Protein AF-A0A416U3C3-F1 (afdb_monomer_lite)

Foldseek 3Di:
DDDDDPVLVVLVVQVPDPDHDDDDDDDDPPPCPVVSVVVSQVPDPDDDDDDCVVPVVCCVVVDD

Secondary structure (DSSP, 8-state):
-----HHHHHHHHHHHSSS-PPP----STTSSHHHHHHHHHTTSS------TTT-GGGGGGG--

Sequence (64 aa):
MYYNRLIDTYLAEWASRSSHKPVLLRGARQVGKSTAVRHLGERFENYVKINFEKHPEYKVLCRN

pLDDT: mean 93.16, std 5.75, range [56.44, 97.12]

Radius of gyration: 13.38 Å; chains: 1; bounding box: 30×28×28 Å

Structure (mmCIF, N/CA/C/O backbone):
data_AF-A0A416U3C3-F1
#
_entry.id   AF-A0A416U3C3-F1
#
loop_
_atom_site.group_PDB
_atom_site.id
_atom_site.type_symbol
_atom_site.label_atom_id
_atom_site.label_alt_id
_atom_site.label_comp_id
_atom_site.label_asym_id
_atom_site.label_entity_id
_atom_site.label_seq_id
_atom_site.pdbx_PDB_ins_code
_atom_site.Cartn_x
_atom_site.Cartn_y
_atom_site.Cartn_z
_atom_site.occupancy
_atom_site.B_iso_or_equiv
_atom_site.auth_seq_id
_atom_site.auth_comp_id
_atom_site.auth_asym_id
_atom_site.auth_atom_id
_atom_site.pdbx_PDB_model_num
ATOM 1 N N . MET A 1 1 ? 13.834 5.305 5.922 1.00 83.00 1 MET A N 1
ATOM 2 C CA . MET A 1 1 ? 13.057 6.395 6.548 1.00 83.00 1 MET A CA 1
ATOM 3 C C . MET A 1 1 ? 11.819 6.665 5.702 1.00 83.00 1 MET A C 1
ATOM 5 O O . MET A 1 1 ? 11.950 6.769 4.486 1.00 83.00 1 MET A O 1
ATOM 9 N N . TYR A 1 2 ? 10.632 6.687 6.312 1.00 92.31 2 TYR A N 1
ATOM 10 C CA . TYR A 1 2 ? 9.384 7.073 5.649 1.00 92.31 2 TYR A CA 1
ATOM 11 C C . TYR A 1 2 ? 9.075 8.537 5.982 1.00 92.31 2 TYR A C 1
ATOM 13 O O . TYR A 1 2 ? 9.319 8.966 7.105 1.00 92.31 2 TYR A O 1
ATOM 21 N N . TYR A 1 3 ? 8.563 9.290 5.011 1.00 92.69 3 TYR A N 1
ATOM 22 C CA . TYR A 1 3 ? 8.104 10.663 5.212 1.00 92.69 3 TYR A CA 1
ATOM 23 C C . TYR A 1 3 ? 6.590 10.678 5.093 1.00 92.69 3 TYR A C 1
ATOM 25 O O . TYR A 1 3 ? 6.076 10.196 4.080 1.00 92.69 3 TYR A O 1
ATOM 33 N N . ASN A 1 4 ? 5.915 11.238 6.095 1.00 93.81 4 ASN A N 1
ATOM 34 C CA . ASN A 1 4 ? 4.464 11.382 6.093 1.00 93.81 4 ASN A CA 1
ATOM 35 C C . ASN A 1 4 ? 4.020 12.238 4.907 1.00 93.81 4 ASN A C 1
ATOM 37 O O . ASN A 1 4 ? 4.609 13.282 4.613 1.00 93.81 4 ASN A O 1
ATOM 41 N N . ARG A 1 5 ? 2.983 11.777 4.213 1.00 94.31 5 ARG A N 1
ATOM 42 C CA . ARG A 1 5 ? 2.412 12.425 3.033 1.00 94.31 5 ARG A CA 1
ATOM 43 C C . ARG A 1 5 ? 0.934 12.681 3.259 1.00 94.31 5 ARG A C 1
ATOM 45 O O . ARG A 1 5 ? 0.255 11.914 3.928 1.00 94.31 5 ARG A O 1
ATOM 52 N N . LEU A 1 6 ? 0.408 13.694 2.577 1.00 95.00 6 LEU A N 1
ATOM 53 C CA . LEU A 1 6 ? -1.024 13.995 2.583 1.00 95.00 6 LEU A CA 1
ATOM 54 C C . LEU A 1 6 ? -1.891 12.780 2.180 1.00 95.00 6 LEU A C 1
ATOM 56 O O . LEU A 1 6 ? -2.975 12.587 2.716 1.00 95.00 6 LEU A O 1
ATOM 60 N N . ILE A 1 7 ? -1.400 11.933 1.264 1.00 95.62 7 ILE A N 1
ATOM 61 C CA . ILE A 1 7 ? -2.122 10.733 0.808 1.00 95.62 7 ILE A CA 1
ATOM 62 C C . ILE A 1 7 ? -2.327 9.685 1.913 1.00 95.62 7 ILE A C 1
ATOM 64 O O . ILE A 1 7 ? -3.240 8.869 1.808 1.00 95.62 7 ILE A O 1
ATOM 68 N N . ASP A 1 8 ? -1.522 9.713 2.976 1.00 96.94 8 ASP A N 1
ATOM 69 C CA . ASP A 1 8 ? -1.556 8.699 4.032 1.00 96.94 8 ASP A CA 1
ATOM 70 C C . ASP A 1 8 ? -2.855 8.774 4.835 1.00 96.94 8 ASP A C 1
ATOM 72 O O . ASP A 1 8 ? -3.431 7.736 5.159 1.00 96.94 8 ASP A O 1
ATOM 76 N N . THR A 1 9 ? -3.370 9.985 5.068 1.00 97.12 9 THR A N 1
ATOM 77 C CA . THR A 1 9 ? -4.673 10.200 5.711 1.00 97.12 9 THR A CA 1
ATOM 78 C C . THR A 1 9 ? -5.798 9.588 4.880 1.00 97.12 9 THR A C 1
ATOM 80 O O . THR A 1 9 ? -6.567 8.781 5.394 1.00 97.12 9 THR A O 1
ATOM 83 N N . TYR A 1 10 ? -5.841 9.867 3.575 1.00 96.62 10 TYR A N 1
ATOM 84 C CA . TYR A 1 10 ? -6.873 9.318 2.687 1.00 96.62 10 TYR A CA 1
ATOM 85 C C . TYR A 1 10 ? -6.803 7.791 2.564 1.00 96.62 10 TYR A C 1
ATOM 87 O O . TYR A 1 10 ? -7.828 7.119 2.467 1.00 96.62 10 TYR A O 1
ATOM 95 N N . LEU A 1 11 ? -5.594 7.225 2.566 1.00 97.12 11 LEU A N 1
ATOM 96 C CA . LEU A 1 11 ? -5.387 5.778 2.531 1.00 97.12 11 LEU A CA 1
ATOM 97 C C . LEU A 1 11 ? -5.809 5.105 3.842 1.00 97.12 11 LEU A C 1
ATOM 99 O O . LEU A 1 11 ? -6.411 4.032 3.805 1.00 97.12 11 LEU A O 1
ATOM 103 N N . ALA A 1 12 ? -5.534 5.738 4.984 1.00 96.81 12 ALA A N 1
ATOM 104 C CA . ALA A 1 12 ? -5.983 5.270 6.290 1.00 96.81 12 ALA A CA 1
ATOM 105 C C . ALA A 1 12 ? -7.512 5.322 6.423 1.00 96.81 12 ALA A C 1
ATOM 107 O O . ALA A 1 12 ? -8.110 4.363 6.903 1.00 96.81 12 ALA A O 1
ATOM 108 N N . GLU A 1 13 ? -8.139 6.407 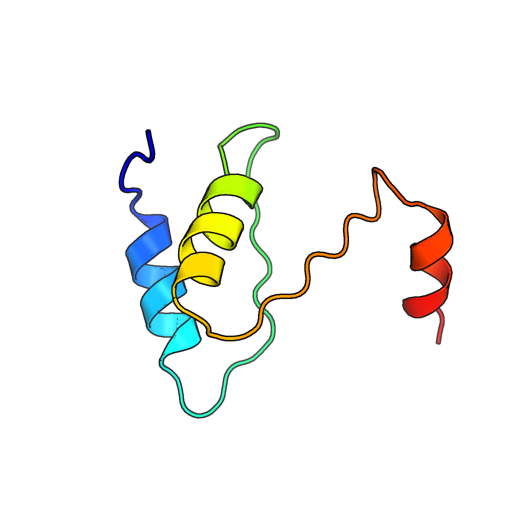5.965 1.00 96.44 13 GLU A N 1
ATOM 109 C CA . GLU A 1 13 ? -9.598 6.543 5.918 1.00 96.44 13 GLU A CA 1
ATOM 110 C C . GLU A 1 13 ? -10.236 5.517 4.984 1.00 96.44 13 GLU A C 1
ATOM 112 O O . GLU A 1 13 ? -11.255 4.924 5.319 1.00 96.44 13 GLU A O 1
ATOM 117 N N . TRP A 1 14 ? -9.648 5.267 3.812 1.00 96.81 14 TRP A N 1
ATOM 118 C CA . TRP A 1 14 ? -10.136 4.219 2.919 1.00 96.81 14 TRP A CA 1
ATOM 119 C C . TRP A 1 14 ? -10.081 2.836 3.584 1.00 96.81 14 TRP A C 1
ATOM 121 O O . TRP A 1 14 ? -11.068 2.101 3.532 1.00 96.81 14 TRP A O 1
ATOM 131 N N . ALA A 1 15 ? -8.961 2.514 4.234 1.00 95.62 15 ALA A N 1
ATOM 132 C CA . ALA A 1 15 ? -8.741 1.232 4.896 1.00 95.62 15 ALA A CA 1
ATOM 133 C C . ALA A 1 15 ? -9.647 0.998 6.117 1.00 95.62 15 ALA A C 1
ATOM 135 O O . ALA A 1 15 ? -9.896 -0.150 6.471 1.00 95.62 15 ALA A O 1
ATOM 136 N N . SER A 1 16 ? -10.131 2.057 6.773 1.00 95.44 16 SER A N 1
ATOM 137 C CA . SER A 1 16 ? -10.979 1.941 7.967 1.00 95.44 16 SER A CA 1
ATOM 138 C C . SER A 1 16 ? -12.469 1.755 7.661 1.00 95.44 16 SER A C 1
ATOM 140 O O . SER A 1 16 ? -13.258 1.497 8.571 1.00 95.44 16 SER A O 1
ATOM 142 N N . ARG A 1 17 ? -12.890 1.880 6.396 1.00 96.31 17 ARG A N 1
ATOM 143 C CA . ARG A 1 17 ? -14.299 1.728 6.007 1.00 96.31 17 ARG A CA 1
ATOM 144 C C . ARG A 1 17 ? -14.721 0.261 6.058 1.00 96.31 17 ARG A C 1
ATOM 146 O O . ARG A 1 17 ? -14.072 -0.592 5.467 1.00 96.31 17 ARG A O 1
ATOM 153 N N . SER A 1 18 ? -15.885 -0.004 6.653 1.00 94.19 18 SER A N 1
ATOM 154 C CA . SER A 1 18 ? -16.501 -1.343 6.705 1.00 94.19 18 SER A CA 1
ATOM 155 C C . SER A 1 18 ? -16.776 -1.950 5.325 1.00 94.19 18 SER A C 1
ATOM 157 O O . SER A 1 18 ? -16.808 -3.167 5.168 1.00 94.19 18 SER A O 1
ATOM 159 N N . SER A 1 19 ? -16.970 -1.103 4.314 1.00 93.56 19 SER A N 1
ATOM 160 C CA . SER A 1 19 ? -17.029 -1.482 2.908 1.00 93.56 19 SER A CA 1
ATOM 161 C C . SER A 1 19 ? -16.323 -0.424 2.073 1.00 93.56 19 SER A C 1
ATOM 163 O O . SER A 1 19 ? -16.595 0.778 2.195 1.00 93.56 19 SER A O 1
ATOM 165 N N . HIS A 1 20 ? -15.412 -0.868 1.212 1.00 89.25 20 HIS A N 1
ATOM 166 C CA . HIS A 1 20 ? -14.638 0.014 0.358 1.00 89.25 20 HIS A CA 1
ATOM 167 C C . HIS A 1 20 ? -14.460 -0.563 -1.048 1.00 89.25 20 HIS A C 1
ATOM 169 O O . HIS A 1 20 ? -14.143 -1.736 -1.247 1.00 89.25 20 HIS A O 1
ATOM 175 N N . LYS A 1 21 ? -14.642 0.294 -2.055 1.00 93.88 21 LYS A N 1
ATOM 176 C CA . LYS A 1 21 ? -14.312 -0.038 -3.444 1.00 93.88 21 LYS A CA 1
ATOM 177 C C . LYS A 1 21 ? -12.786 -0.040 -3.636 1.00 93.88 21 LYS A C 1
ATOM 179 O O . LYS A 1 21 ? -12.087 0.627 -2.865 1.00 93.88 21 LYS A O 1
ATOM 184 N N . PRO A 1 22 ? -12.261 -0.738 -4.659 1.00 94.00 22 PRO A N 1
ATOM 185 C CA . PRO A 1 22 ? -10.851 -0.639 -5.027 1.00 94.00 22 PRO A CA 1
ATOM 186 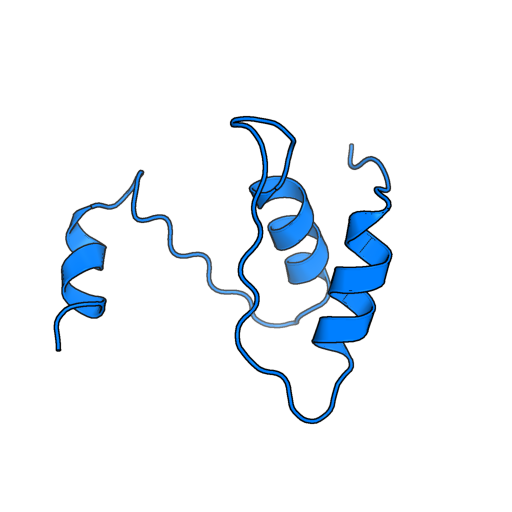C C . PRO A 1 22 ? -10.420 0.817 -5.268 1.00 94.00 22 PRO A C 1
ATOM 188 O O . PRO A 1 22 ? -11.175 1.596 -5.853 1.00 94.00 22 PRO A O 1
ATOM 191 N N . VAL A 1 23 ? -9.202 1.181 -4.845 1.00 94.19 23 VAL A N 1
ATOM 192 C CA . VAL A 1 23 ? -8.638 2.531 -5.044 1.00 94.19 23 VAL A CA 1
ATOM 193 C C . VAL A 1 23 ? -7.657 2.531 -6.199 1.00 94.19 23 VAL A C 1
ATOM 195 O O . VAL A 1 23 ? -6.728 1.726 -6.246 1.00 94.19 23 VAL A O 1
ATOM 198 N N . LEU A 1 24 ? -7.812 3.502 -7.096 1.00 94.81 24 LEU A N 1
ATOM 199 C CA . LEU A 1 24 ? -6.845 3.779 -8.148 1.00 94.81 24 LEU A CA 1
ATOM 200 C C . LEU A 1 24 ? -5.970 4.980 -7.765 1.00 94.81 24 LEU A C 1
ATOM 202 O O . LEU A 1 24 ? -6.425 6.121 -7.788 1.00 94.81 24 LEU A O 1
ATOM 206 N N . LEU A 1 25 ? -4.693 4.739 -7.461 1.00 94.38 25 LEU A N 1
ATOM 207 C CA . LEU A 1 25 ? -3.737 5.807 -7.156 1.00 94.38 25 LEU A CA 1
ATOM 208 C C . LEU A 1 25 ? -3.073 6.316 -8.443 1.00 94.38 25 LEU A C 1
ATOM 210 O O . LEU A 1 25 ? -2.278 5.616 -9.076 1.00 94.38 25 LEU A O 1
ATOM 214 N N . ARG A 1 26 ? -3.364 7.564 -8.820 1.00 93.75 26 ARG A N 1
ATOM 215 C CA . ARG A 1 26 ? -2.819 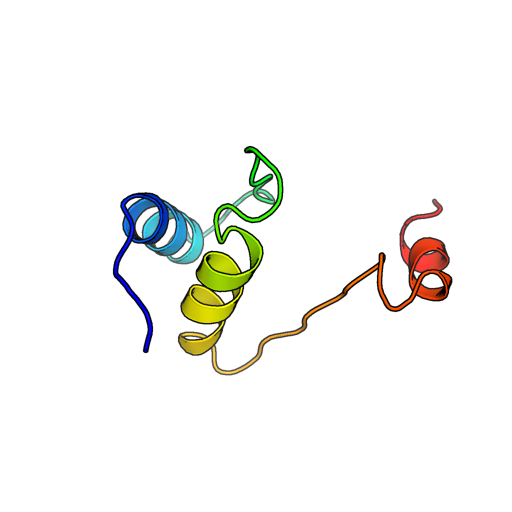8.230 -10.017 1.00 93.75 26 ARG A CA 1
ATOM 216 C C . ARG A 1 26 ? -1.767 9.276 -9.642 1.00 93.75 26 ARG A C 1
ATOM 218 O O . ARG A 1 26 ? -1.703 9.733 -8.508 1.00 93.75 26 ARG A O 1
ATOM 225 N N . GLY A 1 27 ? -0.909 9.628 -10.599 1.00 91.56 27 GLY A N 1
ATOM 226 C CA . GLY A 1 27 ? 0.127 10.655 -10.443 1.00 91.56 27 GLY A CA 1
ATOM 227 C C . GLY A 1 27 ? 1.393 10.332 -11.236 1.00 91.56 27 GLY A C 1
ATOM 228 O O . GLY A 1 27 ? 1.550 9.205 -11.718 1.00 91.56 27 GLY A O 1
ATOM 229 N N . ALA A 1 28 ? 2.315 11.293 -11.332 1.00 93.88 28 ALA A N 1
ATOM 230 C CA . ALA A 1 28 ? 3.554 11.162 -12.105 1.00 93.88 28 ALA A CA 1
ATOM 231 C C . ALA A 1 28 ? 4.406 9.947 -11.684 1.00 93.88 28 ALA A C 1
ATOM 233 O O . ALA A 1 28 ? 4.291 9.430 -10.565 1.00 93.88 28 ALA A O 1
ATOM 234 N N . ARG A 1 29 ? 5.245 9.431 -12.593 1.00 91.06 29 ARG A N 1
ATOM 235 C CA . ARG A 1 29 ? 6.168 8.324 -12.277 1.00 91.06 29 ARG A CA 1
ATOM 236 C C . ARG A 1 29 ? 7.095 8.741 -11.122 1.00 91.06 29 ARG A C 1
ATOM 238 O O . ARG A 1 29 ? 7.412 9.911 -10.976 1.00 91.06 29 ARG A O 1
ATOM 245 N N . GLN A 1 30 ? 7.470 7.778 -10.275 1.00 89.44 30 GLN A N 1
ATOM 246 C CA . GLN A 1 30 ? 8.446 7.951 -9.182 1.00 89.44 30 GLN A CA 1
ATOM 247 C C . GLN A 1 30 ? 8.065 8.904 -8.024 1.00 89.44 30 GLN A C 1
ATOM 249 O O . GLN A 1 30 ? 8.859 9.087 -7.113 1.00 89.44 30 GLN A O 1
ATOM 254 N N . VAL A 1 31 ? 6.824 9.395 -7.938 1.00 92.44 31 VAL A N 1
ATOM 255 C CA . VAL A 1 31 ? 6.368 10.267 -6.822 1.00 92.44 31 VAL A CA 1
ATOM 256 C C . VAL A 1 31 ? 6.075 9.544 -5.493 1.00 92.44 31 VAL A C 1
ATOM 258 O O . VAL A 1 31 ? 5.467 10.105 -4.589 1.00 92.44 31 VAL A O 1
ATOM 261 N N . GLY A 1 32 ? 6.455 8.270 -5.362 1.00 93.44 32 GLY A N 1
ATOM 262 C CA . GLY A 1 32 ? 6.290 7.517 -4.110 1.00 93.44 32 GLY A CA 1
ATOM 263 C C . GLY A 1 32 ? 4.930 6.840 -3.895 1.00 93.44 32 GLY A C 1
ATOM 264 O O . GLY A 1 32 ? 4.669 6.378 -2.789 1.00 93.44 32 GLY A O 1
ATOM 265 N N . LYS A 1 33 ? 4.091 6.698 -4.933 1.00 95.31 33 LYS A N 1
ATOM 266 C CA . LYS A 1 33 ? 2.782 6.007 -4.837 1.00 95.31 33 LYS A CA 1
ATOM 267 C C . LYS A 1 33 ? 2.899 4.593 -4.252 1.00 95.31 33 LYS A C 1
ATOM 269 O O . LYS A 1 33 ? 2.248 4.273 -3.266 1.00 95.31 33 LYS A O 1
ATOM 274 N N . SER A 1 34 ? 3.785 3.766 -4.813 1.00 95.25 34 SER A N 1
ATOM 275 C CA . SER A 1 34 ? 4.011 2.396 -4.330 1.00 95.25 34 SER A CA 1
ATOM 276 C C . SER A 1 34 ? 4.578 2.358 -2.908 1.00 95.25 34 SER A C 1
ATOM 278 O O . SER A 1 34 ? 4.350 1.397 -2.180 1.00 95.25 34 SER A O 1
ATOM 280 N N . THR A 1 35 ? 5.319 3.396 -2.510 1.00 95.81 35 THR A N 1
ATOM 281 C CA . THR A 1 35 ? 5.871 3.531 -1.157 1.00 95.81 35 THR A CA 1
ATOM 282 C C . THR A 1 35 ? 4.773 3.830 -0.141 1.00 95.81 35 THR A C 1
ATOM 284 O O . THR A 1 35 ? 4.776 3.210 0.915 1.00 95.81 35 THR A O 1
ATOM 287 N N . ALA A 1 36 ? 3.822 4.711 -0.467 1.00 96.62 36 ALA A N 1
ATOM 288 C CA . ALA A 1 36 ? 2.680 5.019 0.399 1.00 96.62 36 ALA A CA 1
ATOM 289 C C . ALA A 1 36 ? 1.770 3.795 0.608 1.00 96.62 36 ALA A C 1
ATOM 291 O O . ALA A 1 36 ? 1.435 3.462 1.739 1.00 96.62 36 ALA A O 1
ATOM 292 N N . VAL A 1 37 ? 1.453 3.050 -0.460 1.00 96.06 37 VAL A N 1
ATOM 293 C CA . VAL A 1 37 ? 0.652 1.810 -0.351 1.00 96.06 37 VAL A CA 1
ATOM 294 C C . VAL A 1 37 ? 1.368 0.748 0.481 1.00 96.06 37 VAL A C 1
ATOM 296 O O . VAL A 1 37 ? 0.741 0.090 1.304 1.00 96.06 37 VAL A O 1
ATOM 299 N N . ARG A 1 38 ? 2.688 0.591 0.307 1.00 95.88 38 ARG A N 1
ATOM 300 C CA . ARG A 1 38 ? 3.472 -0.341 1.128 1.00 95.88 38 ARG A CA 1
ATOM 301 C C . ARG A 1 38 ? 3.453 0.058 2.604 1.00 95.88 38 ARG A C 1
ATOM 303 O O . ARG A 1 38 ? 3.316 -0.821 3.439 1.00 95.88 38 ARG A O 1
ATOM 310 N N . HIS A 1 39 ? 3.571 1.351 2.905 1.00 96.69 39 HIS A N 1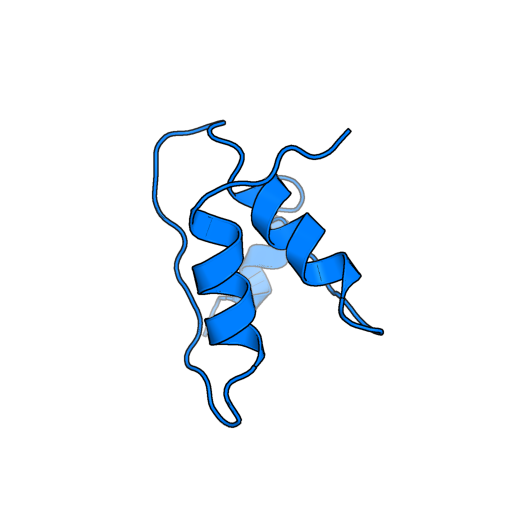
ATOM 311 C CA . HIS A 1 39 ? 3.517 1.847 4.278 1.00 96.69 39 HIS A CA 1
ATOM 312 C C . HIS A 1 39 ? 2.139 1.639 4.919 1.00 96.69 39 HIS A C 1
ATOM 314 O O . HIS A 1 39 ? 2.056 1.195 6.056 1.00 96.69 39 HIS A O 1
ATOM 320 N N . LEU A 1 40 ? 1.048 1.853 4.174 1.00 96.56 40 LEU A N 1
ATOM 321 C CA . LEU A 1 40 ? -0.293 1.468 4.627 1.00 96.56 40 LEU A CA 1
ATOM 322 C C . LEU A 1 40 ? -0.372 -0.042 4.919 1.00 96.56 40 LEU A C 1
ATOM 324 O O . LEU A 1 40 ? -0.942 -0.443 5.929 1.00 96.56 40 LEU A O 1
ATOM 328 N N . GLY A 1 41 ? 0.223 -0.861 4.044 1.00 95.81 41 GLY A N 1
ATOM 329 C CA . GLY A 1 41 ? 0.292 -2.319 4.165 1.00 95.81 41 GLY A CA 1
ATOM 330 C C . GLY A 1 41 ? 0.900 -2.809 5.482 1.00 95.81 41 GLY A C 1
ATOM 331 O O . GLY A 1 41 ? 0.460 -3.828 6.000 1.00 95.81 41 GLY A O 1
ATOM 332 N N . GLU A 1 42 ? 1.843 -2.057 6.059 1.00 95.31 42 GLU A N 1
ATOM 333 C CA . GLU A 1 42 ? 2.489 -2.365 7.348 1.00 95.31 42 GLU A CA 1
ATOM 334 C C . GLU A 1 42 ? 1.500 -2.351 8.535 1.00 95.31 42 GLU A C 1
ATOM 336 O O . GLU A 1 42 ? 1.834 -2.836 9.611 1.00 95.31 42 GLU A O 1
ATOM 341 N N . ARG A 1 43 ? 0.279 -1.819 8.358 1.00 94.88 43 ARG A N 1
ATOM 342 C CA . ARG A 1 43 ? -0.778 -1.802 9.387 1.00 94.88 43 ARG A CA 1
ATOM 343 C C . ARG A 1 43 ? -1.645 -3.061 9.406 1.00 94.88 43 ARG A C 1
ATOM 345 O O . ARG A 1 43 ? -2.434 -3.223 10.333 1.00 94.88 43 ARG A O 1
ATOM 352 N N . PHE A 1 44 ? -1.548 -3.906 8.385 1.00 95.38 44 PHE A N 1
ATOM 353 C CA . PHE A 1 44 ? -2.315 -5.143 8.294 1.00 95.38 44 PHE A CA 1
ATOM 354 C C . PHE A 1 44 ? -1.443 -6.323 8.702 1.00 95.38 44 PHE A C 1
ATOM 356 O O . PHE A 1 44 ? -0.265 -6.375 8.361 1.00 95.38 44 PHE A O 1
ATOM 363 N N . GLU A 1 45 ? -2.042 -7.304 9.373 1.00 97.00 45 GLU A N 1
ATOM 364 C CA . GLU A 1 45 ? -1.369 -8.572 9.673 1.00 97.00 45 GLU A CA 1
ATOM 365 C C . GLU A 1 45 ? -0.926 -9.284 8.386 1.00 97.00 45 GLU A C 1
ATOM 367 O O . GLU A 1 45 ? 0.166 -9.840 8.310 1.00 97.00 45 GLU A O 1
ATOM 372 N N . ASN A 1 46 ? -1.763 -9.209 7.346 1.00 95.62 46 ASN A N 1
ATOM 373 C CA . ASN A 1 46 ? -1.541 -9.865 6.067 1.00 95.62 46 ASN A CA 1
ATOM 374 C C . ASN A 1 46 ? -1.529 -8.844 4.925 1.00 95.62 46 ASN A C 1
ATOM 376 O O . ASN A 1 46 ? -2.448 -8.037 4.782 1.00 95.62 46 ASN A O 1
ATOM 380 N N . TYR A 1 47 ? -0.508 -8.917 4.070 1.00 94.31 47 TYR A N 1
ATOM 381 C CA . TYR A 1 47 ? -0.348 -8.037 2.914 1.00 94.31 47 TYR A CA 1
ATOM 382 C C . TYR A 1 47 ? 0.237 -8.791 1.717 1.00 94.31 47 TYR A C 1
ATOM 384 O O . TYR A 1 47 ? 1.299 -9.407 1.806 1.00 94.31 47 TYR A O 1
ATOM 392 N N . VAL A 1 48 ? -0.433 -8.690 0.565 1.00 93.75 48 VAL A N 1
ATOM 393 C CA . VAL A 1 48 ? 0.012 -9.290 -0.700 1.00 93.75 48 VAL A CA 1
ATOM 394 C C . VAL A 1 48 ? 0.293 -8.188 -1.713 1.00 93.75 48 VAL A C 1
ATOM 396 O O . VAL A 1 48 ? -0.584 -7.403 -2.070 1.00 93.75 48 VAL A O 1
ATOM 399 N N . LYS A 1 49 ? 1.528 -8.149 -2.222 1.00 93.56 49 LYS A N 1
ATOM 400 C CA . LYS A 1 49 ? 1.939 -7.231 -3.289 1.00 93.56 49 LYS A CA 1
ATOM 401 C C . LYS A 1 49 ? 2.057 -7.970 -4.615 1.00 93.56 49 LYS A C 1
ATOM 403 O O . LYS A 1 49 ? 2.940 -8.807 -4.773 1.00 93.56 49 LYS A O 1
ATOM 408 N N . ILE A 1 50 ? 1.276 -7.547 -5.604 1.00 93.62 50 ILE A N 1
ATOM 409 C CA . ILE A 1 50 ? 1.407 -8.009 -6.990 1.00 93.62 50 ILE A CA 1
ATOM 410 C C . ILE A 1 50 ? 2.045 -6.891 -7.816 1.00 93.62 50 ILE A C 1
ATOM 412 O O . ILE A 1 50 ? 1.546 -5.768 -7.854 1.00 93.62 50 ILE A O 1
ATOM 416 N N . ASN A 1 51 ? 3.181 -7.175 -8.455 1.00 93.38 51 ASN A N 1
ATOM 417 C CA . ASN A 1 51 ? 3.880 -6.218 -9.312 1.00 93.38 51 ASN A CA 1
ATOM 418 C C . ASN A 1 51 ? 3.975 -6.750 -10.746 1.00 93.38 51 ASN A C 1
ATOM 420 O O . ASN A 1 51 ? 4.920 -7.459 -11.076 1.00 93.38 51 ASN A O 1
ATOM 424 N N . PHE A 1 52 ? 3.030 -6.348 -11.594 1.00 93.25 52 PHE A N 1
ATOM 425 C CA . PHE A 1 52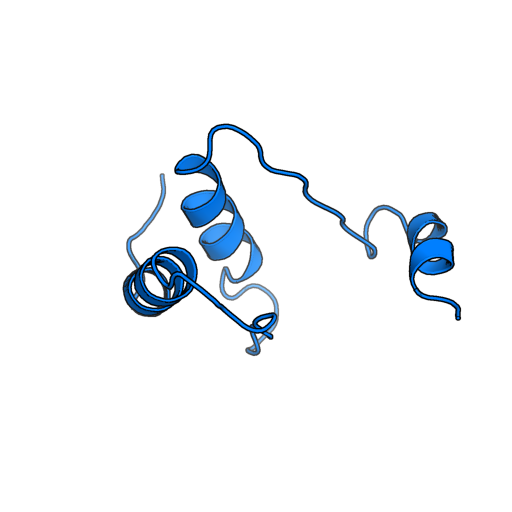 ? 2.951 -6.766 -12.998 1.00 93.25 52 PHE A CA 1
ATOM 426 C C . PHE A 1 52 ? 4.071 -6.223 -13.900 1.00 93.25 52 PHE A C 1
ATOM 428 O O . PHE A 1 52 ? 4.221 -6.701 -15.023 1.00 93.25 52 PHE A O 1
ATOM 435 N N . GLU A 1 53 ? 4.828 -5.211 -13.461 1.00 90.88 53 GLU A N 1
ATOM 436 C CA . GLU A 1 53 ? 6.010 -4.743 -14.202 1.00 90.88 53 GLU A CA 1
ATOM 437 C C . GLU A 1 53 ? 7.193 -5.688 -13.982 1.00 90.88 53 GLU A C 1
ATOM 439 O O . GLU A 1 53 ? 7.913 -6.003 -14.923 1.00 90.88 53 GLU A O 1
ATOM 444 N N . LYS A 1 54 ? 7.372 -6.160 -12.740 1.00 94.44 54 LYS A N 1
ATOM 445 C CA . LYS A 1 54 ? 8.433 -7.113 -12.384 1.00 94.44 54 LYS A CA 1
ATOM 446 C C . LYS A 1 54 ? 8.081 -8.550 -12.779 1.00 94.44 54 LYS A C 1
ATOM 448 O O . LYS A 1 54 ? 8.978 -9.304 -13.131 1.00 94.44 54 LYS A O 1
ATOM 453 N N . HIS A 1 55 ? 6.797 -8.894 -12.714 1.00 95.62 55 HIS A N 1
ATOM 454 C CA . HIS A 1 55 ? 6.257 -10.222 -12.995 1.00 95.62 55 HIS A CA 1
ATOM 455 C C . HIS A 1 55 ? 5.134 -10.131 -14.042 1.00 95.62 55 HIS A C 1
ATOM 457 O O . HIS A 1 55 ? 3.946 -10.139 -13.688 1.00 95.62 55 HIS A O 1
ATOM 463 N N . PRO A 1 56 ? 5.475 -9.960 -15.334 1.00 94.50 56 PRO A N 1
ATOM 464 C CA . PRO A 1 56 ? 4.489 -9.850 -16.405 1.00 94.50 56 PRO A CA 1
ATOM 465 C C . PRO A 1 56 ? 3.576 -11.076 -16.535 1.00 94.50 56 PRO A C 1
ATOM 467 O O . PRO A 1 56 ? 2.443 -10.933 -16.992 1.00 94.50 56 PRO A O 1
ATOM 470 N N . GLU A 1 57 ? 4.038 -12.254 -16.112 1.00 94.44 57 GLU A N 1
ATOM 471 C CA . GLU A 1 57 ? 3.296 -13.515 -16.098 1.00 94.44 57 GLU A CA 1
ATOM 472 C C . GLU A 1 57 ? 1.992 -13.419 -15.294 1.00 94.44 57 GLU A C 1
ATOM 474 O O . GLU A 1 57 ? 0.975 -13.980 -15.699 1.00 94.44 57 GLU A O 1
ATOM 479 N N . TYR A 1 58 ? 1.958 -12.610 -14.229 1.00 94.19 58 TYR A N 1
ATOM 480 C CA . TYR A 1 58 ? 0.757 -12.424 -13.411 1.00 94.19 58 TYR A CA 1
ATOM 481 C C . TYR A 1 58 ? -0.377 -11.713 -14.146 1.00 94.19 58 TYR A C 1
ATOM 483 O O . TYR A 1 58 ? -1.517 -11.775 -13.694 1.00 94.19 58 TYR A O 1
ATOM 491 N N . LYS A 1 59 ? -0.122 -11.079 -15.299 1.00 90.56 59 LYS A N 1
ATOM 492 C CA . LYS A 1 59 ? -1.185 -10.463 -16.112 1.00 90.56 59 LYS A CA 1
ATOM 493 C C . LYS A 1 59 ? -2.237 -11.476 -16.570 1.00 90.56 59 LYS A C 1
ATOM 495 O O . LYS A 1 59 ? -3.344 -11.064 -16.907 1.00 90.56 59 LYS A O 1
ATOM 500 N N . VAL A 1 60 ? -1.918 -12.775 -16.567 1.00 93.12 60 VAL A N 1
ATOM 501 C CA . VAL A 1 60 ? -2.894 -13.841 -16.831 1.00 93.12 60 VAL A CA 1
ATOM 502 C C . VAL A 1 60 ? -4.063 -13.815 -15.838 1.00 93.12 60 VAL A C 1
ATOM 504 O O . VAL A 1 60 ? -5.185 -14.085 -16.241 1.00 93.12 60 VAL A O 1
ATOM 507 N N . LEU A 1 61 ? -3.836 -13.385 -14.589 1.00 87.06 61 LEU A N 1
ATOM 508 C CA . LEU A 1 61 ? -4.870 -13.278 -13.549 1.00 87.06 61 LEU A CA 1
ATOM 509 C C . LEU A 1 61 ? -5.929 -12.209 -13.851 1.00 87.06 61 LEU A C 1
ATOM 511 O O . LEU A 1 61 ? -6.987 -12.197 -13.235 1.00 87.06 61 LEU A O 1
ATOM 515 N N . CYS A 1 62 ? -5.626 -11.277 -14.755 1.00 82.06 62 CYS A N 1
ATOM 516 C CA . CYS A 1 62 ? -6.522 -10.185 -15.128 1.00 82.06 62 CYS A CA 1
ATOM 517 C C . CYS A 1 62 ? -7.252 -10.447 -16.452 1.00 82.06 62 CYS A C 1
ATOM 519 O O . CYS A 1 62 ? -7.894 -9.535 -16.974 1.00 82.06 62 CYS A O 1
ATOM 521 N N . ARG A 1 63 ? -7.111 -11.645 -17.033 1.00 79.06 63 ARG A N 1
ATOM 522 C CA . ARG A 1 63 ? -7.887 -12.054 -18.203 1.00 79.06 63 ARG A CA 1
ATOM 523 C C . ARG A 1 63 ? -9.171 -12.716 -17.712 1.00 79.06 63 ARG A C 1
ATOM 525 O O . ARG A 1 63 ? -9.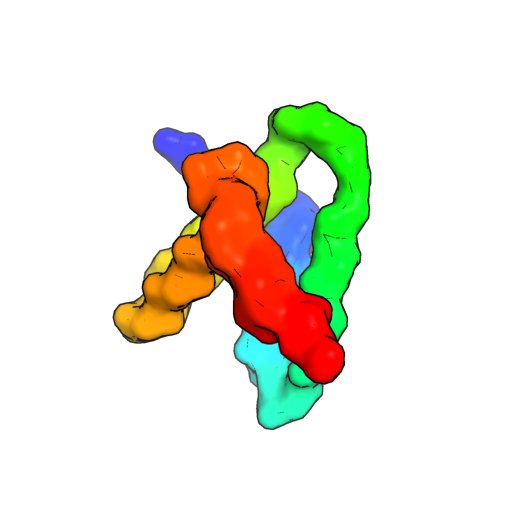099 -13.665 -16.938 1.00 79.06 63 ARG A O 1
ATOM 532 N N . ASN A 1 64 ? -10.303 -12.159 -18.136 1.00 56.44 64 ASN A N 1
ATOM 533 C CA . ASN A 1 64 ? -11.622 -12.769 -17.975 1.00 56.44 64 ASN A CA 1
ATOM 534 C C . ASN A 1 64 ? -11.767 -13.965 -18.915 1.00 56.44 64 ASN A C 1
ATOM 536 O O . ASN A 1 64 ? -11.261 -13.852 -20.058 1.00 56.44 64 ASN A O 1
#